Protein AF-A0A1M7CXD1-F1 (afdb_monomer_lite)

Radius of gyration: 15.81 Å; chains: 1; bounding box: 40×41×37 Å

Secondary structure (DSSP, 8-state):
-EEEEEESS--SS--GGGS-SSSTTSS----BS-HHHHHHHHHHHHHHH-S--EEEEEE----HHHHTTS-EEE-SS--HHHHHHHHHHHTTTS---TTS--SSS---SEEESPPPPS-HHHHHHHHH-S------------S------

Structure (mmCIF, N/CA/C/O backbone):
data_AF-A0A1M7CXD1-F1
#
_entry.id   AF-A0A1M7CXD1-F1
#
loop_
_atom_site.group_PDB
_atom_site.id
_atom_site.type_symbol
_atom_site.label_atom_id
_atom_site.label_alt_id
_atom_site.label_comp_id
_atom_site.label_asym_id
_atom_site.label_entity_id
_atom_site.label_seq_id
_atom_site.pdbx_PDB_ins_code
_atom_site.Cartn_x
_atom_site.Cartn_y
_atom_site.Cartn_z
_atom_site.occupancy
_atom_site.B_iso_or_equiv
_atom_site.auth_seq_id
_atom_site.auth_comp_id
_atom_site.auth_asym_id
_atom_site.auth_atom_id
_atom_site.pdbx_PDB_model_num
ATOM 1 N N . MET A 1 1 ? -10.477 -4.436 -10.933 1.00 90.69 1 MET A N 1
ATOM 2 C CA . MET A 1 1 ? -9.832 -3.109 -11.110 1.00 90.69 1 MET A CA 1
ATOM 3 C C . MET A 1 1 ? -8.327 -3.303 -11.144 1.00 90.69 1 MET A C 1
ATOM 5 O O . MET A 1 1 ? -7.826 -4.132 -10.398 1.00 90.69 1 MET A O 1
ATOM 9 N N . ILE A 1 2 ? -7.595 -2.552 -11.968 1.00 92.50 2 ILE A N 1
ATOM 10 C CA . ILE A 1 2 ? -6.143 -2.744 -12.091 1.00 92.50 2 ILE A CA 1
ATOM 11 C C . ILE A 1 2 ? -5.390 -1.967 -11.009 1.00 92.50 2 ILE A C 1
ATOM 13 O O . ILE A 1 2 ? -5.578 -0.760 -10.851 1.00 92.50 2 ILE A O 1
ATOM 17 N N . LEU A 1 3 ? -4.511 -2.668 -10.295 1.00 93.12 3 LEU A N 1
ATOM 18 C CA . LEU A 1 3 ? -3.658 -2.142 -9.238 1.00 93.12 3 LEU A CA 1
ATOM 19 C C . LEU A 1 3 ? -2.181 -2.405 -9.540 1.00 93.12 3 LEU A C 1
ATOM 21 O O . LEU A 1 3 ? -1.808 -3.440 -10.091 1.00 93.12 3 LEU A O 1
ATOM 25 N N . PHE A 1 4 ? -1.327 -1.468 -9.140 1.00 94.75 4 PHE A N 1
ATOM 26 C CA . PHE A 1 4 ? 0.095 -1.465 -9.459 1.00 94.75 4 PHE A CA 1
ATOM 27 C C . PHE A 1 4 ? 0.968 -1.510 -8.205 1.00 94.75 4 PHE A C 1
ATOM 29 O O . PHE A 1 4 ? 0.696 -0.828 -7.214 1.00 94.75 4 PHE A O 1
ATOM 36 N N . HIS A 1 5 ? 2.077 -2.246 -8.280 1.00 94.69 5 HIS A N 1
ATOM 37 C CA . HIS A 1 5 ? 3.143 -2.236 -7.280 1.00 94.69 5 HIS A CA 1
ATOM 38 C C . HIS A 1 5 ? 4.514 -2.072 -7.941 1.00 94.69 5 HIS A C 1
ATOM 40 O O . HIS A 1 5 ? 4.883 -2.821 -8.845 1.00 94.69 5 HIS A O 1
ATOM 46 N N . GLY A 1 6 ? 5.293 -1.102 -7.463 1.00 95.19 6 GLY A N 1
ATOM 47 C CA . GLY A 1 6 ? 6.673 -0.911 -7.899 1.00 95.19 6 GLY A CA 1
ATOM 48 C C . GLY A 1 6 ? 7.658 -1.701 -7.042 1.00 95.19 6 GLY A C 1
ATOM 49 O O . GLY A 1 6 ? 7.776 -1.446 -5.843 1.00 95.19 6 GLY A O 1
ATOM 50 N N . SER A 1 7 ? 8.409 -2.609 -7.657 1.00 95.00 7 SER A N 1
ATOM 51 C CA . SER A 1 7 ? 9.434 -3.423 -6.999 1.00 95.00 7 SER A CA 1
ATOM 52 C C . SER A 1 7 ? 10.736 -3.439 -7.811 1.00 95.00 7 SER A C 1
ATOM 54 O O . SER A 1 7 ? 10.840 -2.828 -8.872 1.00 95.00 7 SER A O 1
ATOM 56 N N . ASN A 1 8 ? 11.753 -4.117 -7.290 1.00 95.19 8 ASN A N 1
ATOM 57 C CA . ASN A 1 8 ? 12.983 -4.466 -7.996 1.00 95.19 8 ASN A CA 1
ATOM 58 C C . ASN A 1 8 ? 12.991 -5.920 -8.508 1.00 95.19 8 ASN A C 1
ATOM 60 O O . ASN A 1 8 ? 14.033 -6.413 -8.943 1.00 95.19 8 ASN A O 1
ATOM 64 N N . THR A 1 9 ? 11.852 -6.609 -8.408 1.00 93.88 9 THR A N 1
ATOM 65 C CA . THR A 1 9 ? 11.648 -7.983 -8.869 1.00 93.88 9 THR A CA 1
ATOM 66 C C . THR A 1 9 ? 10.184 -8.220 -9.231 1.00 93.88 9 THR A C 1
ATOM 68 O O . THR A 1 9 ? 9.290 -7.491 -8.787 1.00 93.88 9 THR A O 1
ATOM 71 N N . ASP A 1 10 ? 9.945 -9.268 -10.011 1.00 95.38 10 ASP A N 1
ATOM 72 C CA . ASP A 1 10 ? 8.613 -9.837 -10.186 1.00 95.38 10 ASP A CA 1
ATOM 73 C C . ASP A 1 10 ? 8.139 -10.516 -8.890 1.00 95.38 10 ASP A C 1
ATOM 75 O O . ASP A 1 10 ? 8.937 -11.106 -8.149 1.00 95.38 10 ASP A O 1
ATOM 79 N N . ILE A 1 11 ? 6.848 -10.384 -8.591 1.00 92.62 11 ILE A N 1
ATOM 80 C CA . ILE A 1 11 ? 6.188 -10.891 -7.388 1.00 92.62 11 ILE A CA 1
ATOM 81 C C . ILE A 1 11 ? 4.934 -11.654 -7.821 1.00 92.62 11 ILE A C 1
ATOM 83 O O . ILE A 1 11 ? 3.820 -11.147 -7.765 1.00 92.62 11 ILE A O 1
ATOM 87 N N . ALA A 1 12 ? 5.104 -12.921 -8.191 1.00 90.69 12 ALA A N 1
ATOM 88 C CA . ALA A 1 12 ? 3.973 -13.790 -8.523 1.00 90.69 12 ALA A CA 1
ATOM 89 C C . ALA A 1 12 ? 3.078 -14.126 -7.309 1.00 90.69 12 ALA A C 1
ATOM 91 O O . ALA A 1 12 ? 1.887 -14.385 -7.459 1.00 90.69 12 ALA A O 1
ATOM 92 N N . GLN A 1 13 ? 3.644 -14.150 -6.095 1.00 90.12 13 GLN A N 1
ATOM 93 C CA . GLN A 1 13 ? 2.916 -14.463 -4.860 1.00 90.12 13 GLN A CA 1
ATOM 94 C C . GLN A 1 13 ? 3.241 -13.466 -3.748 1.00 90.12 13 GLN A C 1
ATOM 96 O O . GLN A 1 13 ? 4.394 -13.332 -3.322 1.00 90.12 13 GLN A O 1
ATOM 101 N N . ILE A 1 14 ? 2.202 -12.814 -3.225 1.00 88.38 14 ILE A N 1
ATOM 102 C CA . ILE A 1 14 ? 2.314 -11.845 -2.133 1.00 88.38 14 ILE A CA 1
ATOM 103 C C . ILE A 1 14 ? 2.581 -12.588 -0.818 1.00 88.38 14 ILE A C 1
ATOM 105 O O . ILE A 1 14 ? 1.784 -13.406 -0.367 1.00 88.38 14 ILE A O 1
ATOM 109 N N . LYS A 1 15 ? 3.714 -12.282 -0.175 1.00 88.44 15 LYS A N 1
ATOM 110 C CA . LYS A 1 15 ? 4.101 -12.841 1.131 1.00 88.44 15 LYS A CA 1
ATOM 111 C C . LYS A 1 15 ? 4.216 -11.722 2.160 1.00 88.44 15 LYS A C 1
ATOM 113 O O . LYS A 1 15 ? 5.273 -11.102 2.275 1.00 88.44 15 LYS A O 1
ATOM 118 N N . LEU A 1 16 ? 3.155 -11.497 2.944 1.00 84.50 16 LEU A N 1
ATOM 119 C CA . LEU A 1 16 ? 3.101 -10.418 3.946 1.00 84.50 16 LEU A CA 1
ATOM 120 C C . LEU A 1 16 ? 4.247 -10.490 4.964 1.00 84.50 16 LEU A C 1
ATOM 122 O O . LEU A 1 16 ? 4.736 -9.458 5.416 1.00 84.50 16 LEU A O 1
ATOM 126 N N . SER A 1 17 ? 4.752 -11.691 5.270 1.00 86.44 17 SER A N 1
ATOM 127 C CA . SER A 1 17 ? 5.907 -11.889 6.155 1.00 86.44 17 SER A CA 1
ATOM 128 C C . SER A 1 17 ? 7.163 -11.131 5.704 1.00 86.44 17 SER A C 1
ATOM 130 O O . SER A 1 17 ? 7.923 -10.692 6.569 1.00 86.44 17 SER A O 1
ATOM 132 N N . LYS A 1 18 ? 7.335 -10.907 4.391 1.00 85.19 18 LYS A N 1
ATOM 133 C CA . LYS A 1 18 ? 8.458 -10.173 3.780 1.00 85.19 18 LYS A CA 1
ATOM 134 C C . LYS A 1 18 ? 8.262 -8.652 3.741 1.00 85.19 18 LYS A C 1
ATOM 136 O O . LYS A 1 18 ? 9.199 -7.929 3.390 1.00 85.19 18 LYS A O 1
ATOM 141 N N . CYS A 1 19 ? 7.074 -8.159 4.086 1.00 86.94 19 CYS A N 1
ATOM 142 C CA . CYS A 1 19 ? 6.778 -6.733 4.037 1.00 86.94 19 CYS A CA 1
ATOM 143 C C . CYS A 1 19 ? 7.296 -6.004 5.278 1.00 86.94 19 CYS A C 1
ATOM 145 O O . CYS A 1 19 ? 7.460 -6.582 6.358 1.00 86.94 19 CYS A O 1
ATOM 147 N N . ARG A 1 20 ? 7.614 -4.720 5.108 1.00 84.50 20 ARG A N 1
ATOM 148 C CA . ARG A 1 20 ? 8.186 -3.909 6.187 1.00 84.50 20 ARG A CA 1
ATOM 149 C C . ARG A 1 20 ? 7.115 -3.565 7.225 1.00 84.50 20 ARG A C 1
ATOM 151 O O . ARG A 1 20 ? 5.999 -3.234 6.828 1.00 84.50 20 ARG A O 1
ATOM 158 N N . PRO A 1 21 ? 7.444 -3.607 8.527 1.00 84.56 21 PRO A N 1
ATOM 159 C CA . PRO A 1 21 ? 6.565 -3.063 9.552 1.00 84.56 21 PRO A CA 1
ATOM 160 C C . PRO A 1 21 ? 6.559 -1.527 9.499 1.00 84.56 21 PRO A C 1
ATOM 162 O O . PRO A 1 21 ? 7.354 -0.913 8.779 1.00 84.56 21 PRO A O 1
ATOM 165 N N . ASN A 1 22 ? 5.694 -0.917 10.310 1.00 84.62 22 ASN A N 1
ATOM 166 C CA . ASN A 1 22 ? 5.695 0.519 10.611 1.00 84.62 22 ASN A CA 1
ATOM 167 C C . ASN A 1 22 ? 5.488 1.429 9.389 1.00 84.62 22 ASN A C 1
ATOM 169 O O . ASN A 1 22 ? 6.069 2.513 9.285 1.00 84.62 22 ASN A O 1
ATOM 173 N N . LYS A 1 23 ? 4.686 0.975 8.423 1.00 86.88 23 LYS A N 1
ATOM 174 C CA . LYS A 1 23 ? 4.187 1.814 7.328 1.00 86.88 23 LYS A CA 1
ATOM 175 C C . LYS A 1 23 ? 2.875 2.479 7.738 1.00 86.88 23 LYS A C 1
ATOM 177 O O . LYS A 1 23 ? 2.322 2.171 8.786 1.00 86.88 23 LYS A O 1
ATOM 182 N N . ASP A 1 24 ? 2.388 3.386 6.902 1.00 88.50 24 ASP A N 1
ATOM 183 C CA . ASP A 1 24 ? 1.216 4.231 7.161 1.00 88.50 24 ASP A CA 1
ATOM 184 C C . ASP A 1 24 ? -0.009 3.432 7.614 1.00 88.50 24 ASP A C 1
ATOM 186 O O . ASP A 1 24 ? -0.720 3.832 8.525 1.00 88.50 24 ASP A O 1
ATOM 190 N N . PHE A 1 25 ? -0.207 2.255 7.026 1.00 91.25 25 PHE A N 1
ATOM 191 C CA . PHE A 1 25 ? -1.320 1.350 7.334 1.00 91.25 25 PHE A CA 1
ATOM 192 C C . PHE A 1 25 ? -0.855 0.022 7.949 1.00 91.25 25 PHE A C 1
ATOM 194 O O . PHE A 1 25 ? -1.502 -1.006 7.775 1.00 91.25 25 PHE A O 1
ATOM 201 N N . GLY A 1 26 ? 0.290 0.031 8.633 1.00 89.31 26 GLY A N 1
ATOM 202 C CA . GLY A 1 26 ? 0.859 -1.156 9.268 1.00 89.31 26 GLY A CA 1
ATOM 203 C C . GLY A 1 26 ? 1.678 -2.026 8.310 1.00 89.31 26 GLY A C 1
ATOM 204 O O . GLY A 1 26 ? 2.175 -1.573 7.280 1.00 89.31 26 GLY A O 1
ATOM 205 N N . LYS A 1 27 ? 1.901 -3.288 8.678 1.00 89.81 27 LYS A N 1
ATOM 206 C CA . LYS A 1 27 ? 2.656 -4.233 7.844 1.00 89.81 27 LYS A CA 1
ATOM 207 C C . LYS A 1 27 ? 1.734 -4.803 6.765 1.00 89.81 27 LYS A C 1
ATOM 209 O O . LYS A 1 27 ? 0.851 -5.590 7.073 1.00 89.81 27 LYS A O 1
ATOM 214 N N . GLY A 1 28 ? 1.979 -4.468 5.500 1.00 91.00 28 GLY A N 1
ATOM 215 C CA . GLY A 1 28 ? 1.116 -4.906 4.400 1.00 91.00 28 GLY A CA 1
ATOM 216 C C . GLY A 1 28 ? 1.759 -4.801 3.022 1.00 91.00 28 GLY A C 1
ATOM 217 O O . GLY A 1 28 ? 2.876 -4.294 2.873 1.00 91.00 28 GLY A O 1
ATOM 218 N N . PHE A 1 29 ? 1.041 -5.288 2.009 1.00 92.88 29 PHE A N 1
ATOM 219 C CA . PHE A 1 29 ? 1.418 -5.150 0.605 1.00 92.88 29 PHE A CA 1
ATOM 220 C C . PHE A 1 29 ? 0.687 -3.956 -0.011 1.00 92.88 29 PHE A C 1
ATOM 222 O O . PHE A 1 29 ? -0.536 -3.942 -0.090 1.00 92.88 29 PHE A O 1
ATOM 229 N N . TYR A 1 30 ? 1.443 -2.936 -0.414 1.00 92.69 30 TYR A N 1
ATOM 230 C CA . TYR A 1 30 ? 0.877 -1.661 -0.849 1.00 92.69 30 TYR A CA 1
ATOM 231 C C . TYR A 1 30 ? 0.726 -1.610 -2.361 1.00 92.69 30 TYR A C 1
ATOM 233 O O . TYR A 1 30 ? 1.689 -1.831 -3.103 1.00 92.69 30 TYR A O 1
ATOM 241 N N . LEU A 1 31 ? -0.478 -1.240 -2.780 1.00 93.19 31 LEU A N 1
ATOM 242 C CA . LEU A 1 31 ? -0.900 -1.100 -4.162 1.00 93.19 31 LEU A CA 1
ATOM 243 C C . LEU A 1 31 ? -1.348 0.338 -4.432 1.00 93.19 31 LEU A C 1
ATOM 245 O O . LEU A 1 31 ? -1.755 1.054 -3.519 1.00 93.19 31 LEU A O 1
ATOM 249 N N . THR A 1 32 ? -1.267 0.764 -5.688 1.00 92.50 32 THR A N 1
ATOM 250 C CA . THR A 1 32 ? -1.777 2.065 -6.141 1.00 92.50 32 THR A CA 1
ATOM 251 C C . THR A 1 32 ? -2.532 1.910 -7.454 1.00 92.50 32 THR A C 1
ATOM 253 O O . THR A 1 32 ? -2.200 1.052 -8.268 1.00 92.50 32 THR A O 1
ATOM 256 N N . THR A 1 33 ? -3.526 2.760 -7.683 1.00 91.62 33 THR A N 1
ATOM 257 C CA . THR A 1 33 ? -4.192 2.913 -8.985 1.00 91.62 33 THR A CA 1
ATOM 258 C C . THR A 1 33 ? -3.383 3.797 -9.945 1.00 91.62 33 THR A C 1
ATOM 260 O O . THR A 1 33 ? -3.670 3.835 -11.138 1.00 91.62 33 THR A O 1
ATOM 263 N N . ILE A 1 34 ? -2.342 4.487 -9.457 1.00 92.00 34 ILE A N 1
ATOM 264 C CA . ILE A 1 34 ? -1.527 5.433 -10.229 1.00 92.00 34 ILE A CA 1
ATOM 265 C C . ILE A 1 34 ? -0.280 4.725 -10.771 1.00 92.00 34 ILE A C 1
ATOM 267 O O . ILE A 1 34 ? 0.731 4.564 -10.077 1.00 92.00 34 ILE A O 1
ATOM 271 N N . ARG A 1 35 ? -0.321 4.327 -12.044 1.00 95.06 35 ARG A N 1
ATOM 272 C CA . ARG A 1 35 ? 0.758 3.572 -12.697 1.00 95.06 35 ARG A CA 1
ATOM 273 C C . ARG A 1 35 ? 2.110 4.285 -12.626 1.00 95.06 35 ARG A C 1
ATOM 275 O O . ARG A 1 35 ? 3.124 3.666 -12.309 1.00 95.06 35 ARG A O 1
ATOM 282 N N . GLU A 1 36 ? 2.143 5.588 -12.881 1.00 95.25 36 GLU A N 1
ATOM 283 C CA . GLU A 1 36 ? 3.372 6.389 -12.922 1.00 95.25 36 GLU A CA 1
ATOM 284 C C . GLU A 1 36 ? 4.049 6.428 -11.548 1.00 95.25 36 GLU A C 1
ATOM 286 O O . GLU A 1 36 ? 5.278 6.430 -11.451 1.00 95.25 36 GLU A O 1
ATOM 291 N N . GLN A 1 37 ? 3.253 6.418 -10.475 1.00 88.56 37 GLN A N 1
ATOM 292 C CA . GLN A 1 37 ? 3.753 6.349 -9.107 1.00 88.56 37 GLN A CA 1
ATOM 293 C C . GLN A 1 37 ? 4.438 5.001 -8.849 1.00 88.56 37 GLN A C 1
ATOM 295 O O . GLN A 1 37 ? 5.548 4.970 -8.315 1.00 88.56 37 GLN A O 1
ATOM 300 N N . ALA A 1 38 ? 3.822 3.896 -9.277 1.00 93.06 38 ALA A N 1
ATOM 301 C CA . ALA A 1 38 ? 4.413 2.566 -9.165 1.00 93.06 38 ALA A CA 1
ATOM 302 C C . ALA A 1 38 ? 5.687 2.415 -10.019 1.00 93.06 38 ALA A C 1
ATOM 304 O O . ALA A 1 38 ? 6.659 1.815 -9.564 1.00 93.06 38 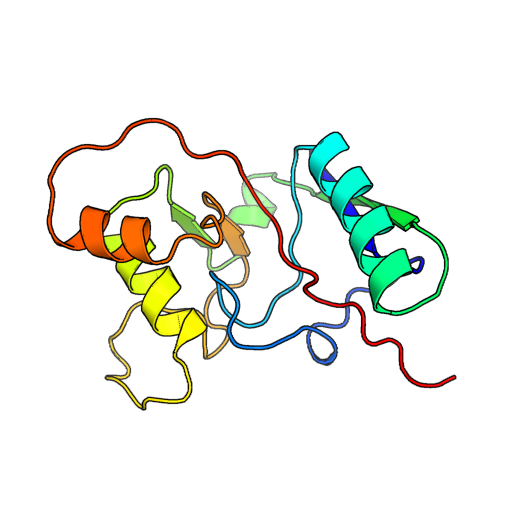ALA A O 1
ATOM 305 N N . VAL A 1 39 ? 5.745 3.020 -11.210 1.00 96.62 39 VAL A N 1
ATOM 306 C CA . VAL A 1 39 ? 6.961 3.034 -12.046 1.00 96.62 39 VAL A CA 1
ATOM 307 C C . VAL A 1 39 ? 8.101 3.790 -11.360 1.00 96.62 39 VAL A C 1
ATOM 309 O O . VAL A 1 39 ? 9.209 3.261 -11.251 1.00 96.62 39 VAL A O 1
ATOM 312 N N . ARG A 1 40 ? 7.843 4.998 -10.835 1.00 94.94 40 ARG A N 1
ATOM 313 C CA . ARG A 1 40 ? 8.853 5.758 -10.072 1.00 94.94 40 ARG A CA 1
ATOM 314 C C . ARG A 1 40 ? 9.333 4.982 -8.847 1.00 94.94 40 ARG A C 1
ATOM 316 O O . ARG A 1 40 ? 10.526 4.988 -8.542 1.00 94.94 40 ARG A O 1
ATOM 323 N N . MET A 1 41 ? 8.417 4.282 -8.176 1.00 90.56 41 MET A N 1
ATOM 324 C CA . MET A 1 41 ? 8.745 3.405 -7.057 1.00 90.56 41 MET A CA 1
ATOM 325 C C . MET A 1 41 ? 9.677 2.270 -7.490 1.00 90.56 41 MET A C 1
ATOM 327 O O . MET A 1 41 ? 10.742 2.119 -6.901 1.00 90.56 41 MET A O 1
ATOM 331 N N . ALA A 1 42 ? 9.339 1.527 -8.546 1.00 95.56 42 ALA A N 1
ATOM 332 C CA . ALA A 1 42 ? 10.166 0.436 -9.064 1.00 95.56 42 ALA A CA 1
ATOM 333 C C . ALA A 1 42 ? 11.603 0.892 -9.363 1.00 95.56 42 ALA A C 1
ATOM 335 O O . ALA A 1 42 ? 12.574 0.262 -8.940 1.00 95.56 42 ALA A O 1
ATOM 336 N N . GLN A 1 43 ? 11.742 2.046 -10.022 1.00 96.25 43 GLN A N 1
ATOM 337 C CA . GLN A 1 43 ? 13.042 2.653 -10.306 1.00 96.25 43 GLN A CA 1
ATOM 338 C C . GLN A 1 43 ? 13.803 3.016 -9.022 1.00 96.25 43 GLN A C 1
ATOM 340 O O . GLN A 1 43 ? 14.995 2.737 -8.910 1.00 96.25 43 GLN A O 1
ATOM 345 N N . SER A 1 44 ? 13.129 3.631 -8.046 1.00 92.31 44 SER A N 1
ATOM 346 C CA . SER A 1 44 ? 13.731 4.010 -6.763 1.00 92.31 44 SER A CA 1
ATOM 347 C C . SER A 1 44 ? 14.214 2.794 -5.968 1.00 92.31 44 SER A C 1
ATOM 349 O O . SER A 1 44 ? 15.342 2.775 -5.479 1.00 92.31 44 SER A O 1
ATOM 351 N N . VAL A 1 45 ? 13.393 1.744 -5.895 1.00 88.19 45 VAL A N 1
ATOM 352 C CA . VAL A 1 45 ? 13.711 0.494 -5.193 1.00 88.19 45 VAL A CA 1
ATOM 353 C C . VAL A 1 45 ? 14.912 -0.192 -5.824 1.00 88.19 45 VAL A C 1
ATOM 355 O O . VAL A 1 45 ? 15.828 -0.568 -5.098 1.00 88.19 45 VAL A O 1
ATOM 358 N N . ALA A 1 46 ? 14.922 -0.346 -7.149 1.00 94.06 46 ALA A N 1
ATOM 359 C CA . ALA A 1 46 ? 16.024 -0.996 -7.849 1.00 94.06 46 ALA A CA 1
ATOM 360 C C . ALA A 1 46 ? 17.339 -0.225 -7.673 1.00 94.06 46 ALA A C 1
ATOM 362 O O . ALA A 1 46 ? 18.375 -0.832 -7.416 1.00 94.06 46 ALA A O 1
ATOM 363 N N . ARG A 1 47 ? 17.298 1.116 -7.703 1.00 93.94 47 ARG A N 1
ATOM 364 C CA . ARG A 1 47 ? 18.475 1.944 -7.391 1.00 93.94 47 ARG A CA 1
ATOM 365 C C . ARG A 1 47 ? 18.969 1.747 -5.958 1.00 93.94 47 ARG A C 1
ATOM 367 O O . ARG A 1 47 ? 20.170 1.700 -5.735 1.00 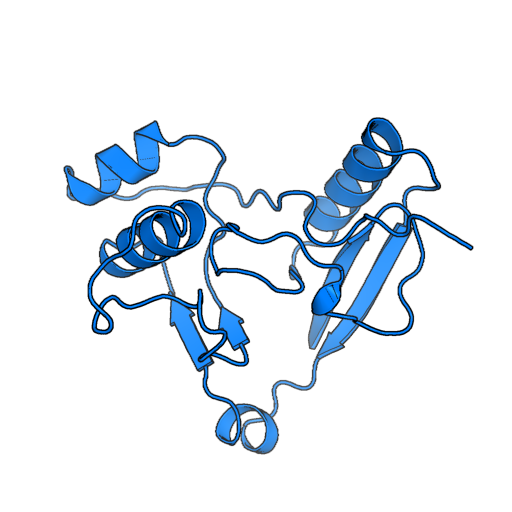93.94 47 ARG A O 1
ATOM 374 N N . MET A 1 48 ? 18.059 1.659 -4.989 1.00 89.62 48 MET A N 1
ATOM 375 C CA . MET A 1 48 ? 18.411 1.606 -3.567 1.00 89.62 48 MET A CA 1
ATOM 376 C C . MET A 1 48 ? 18.863 0.216 -3.103 1.00 89.62 48 MET A C 1
ATOM 378 O O . MET A 1 48 ? 19.669 0.108 -2.182 1.00 89.62 48 MET A O 1
ATOM 382 N N . TYR A 1 49 ? 18.322 -0.845 -3.702 1.00 89.12 49 TYR A N 1
ATOM 383 C CA . TYR A 1 49 ? 18.489 -2.219 -3.218 1.00 89.12 49 TYR A CA 1
ATOM 384 C C . TYR A 1 49 ? 19.047 -3.190 -4.266 1.00 89.12 49 TYR A C 1
ATOM 386 O O . TYR A 1 49 ? 19.183 -4.375 -3.965 1.00 89.12 49 TYR A O 1
ATOM 394 N N . GLY A 1 50 ? 19.380 -2.715 -5.469 1.00 89.31 50 GLY A N 1
ATOM 395 C CA . GLY A 1 50 ? 19.762 -3.556 -6.604 1.00 89.31 50 GLY A CA 1
ATOM 396 C C . GLY A 1 50 ? 18.561 -4.263 -7.240 1.00 89.31 50 GLY A C 1
ATOM 397 O O . GLY A 1 50 ? 17.421 -4.088 -6.807 1.00 89.31 50 GLY A O 1
ATOM 398 N N . GLY A 1 51 ? 18.809 -5.077 -8.266 1.00 93.56 51 GLY A N 1
ATOM 399 C CA . GLY A 1 51 ? 17.764 -5.737 -9.061 1.00 93.56 51 GLY A CA 1
ATOM 400 C C . GLY A 1 51 ? 17.291 -4.893 -10.249 1.00 93.56 51 GLY A C 1
ATOM 401 O O . GLY A 1 51 ? 17.942 -3.919 -10.625 1.00 93.56 51 GLY A O 1
ATOM 402 N N . SER A 1 52 ? 16.157 -5.272 -10.842 1.00 95.88 52 SER A N 1
ATOM 403 C CA . SER A 1 52 ? 15.618 -4.625 -12.047 1.00 95.88 52 SER A CA 1
ATOM 404 C C . SER A 1 52 ? 14.314 -3.894 -11.729 1.00 95.88 52 SER A C 1
ATOM 406 O O . SER A 1 52 ? 13.426 -4.506 -11.133 1.00 95.88 52 SER A O 1
ATOM 408 N N . PRO A 1 53 ? 14.142 -2.615 -12.120 1.00 97.25 53 PRO A N 1
ATOM 409 C CA . PRO A 1 53 ? 12.871 -1.915 -11.947 1.00 97.25 53 PRO A CA 1
ATOM 410 C C . PRO A 1 53 ? 11.723 -2.737 -12.545 1.00 97.25 53 PRO A C 1
ATOM 412 O O . PRO A 1 53 ? 11.664 -2.927 -13.756 1.00 97.25 53 PRO A O 1
ATOM 415 N N . THR A 1 54 ? 10.822 -3.229 -11.697 1.00 96.94 54 THR A N 1
ATOM 416 C CA . THR A 1 54 ? 9.736 -4.129 -12.092 1.00 96.94 54 THR A CA 1
ATOM 417 C C . THR A 1 54 ? 8.391 -3.566 -11.646 1.00 96.94 54 THR A C 1
ATOM 419 O O . THR A 1 54 ? 8.169 -3.288 -10.464 1.00 96.94 54 THR A O 1
ATOM 422 N N . LEU A 1 55 ? 7.485 -3.394 -12.608 1.00 97.62 55 LEU A N 1
ATOM 423 C CA . LEU A 1 55 ? 6.100 -3.009 -12.364 1.00 97.62 55 LEU A CA 1
ATOM 424 C C . LEU A 1 55 ? 5.246 -4.275 -12.273 1.00 97.62 55 LEU A C 1
ATOM 426 O O . LEU A 1 55 ? 5.035 -4.947 -13.275 1.00 97.62 55 LEU A O 1
ATOM 430 N N . ASN A 1 56 ? 4.736 -4.567 -11.082 1.00 96.62 56 ASN A N 1
ATOM 431 C CA . ASN A 1 56 ? 3.800 -5.661 -10.858 1.00 96.62 56 ASN A CA 1
ATOM 432 C C . ASN A 1 56 ? 2.371 -5.138 -11.041 1.00 96.62 56 ASN A C 1
ATOM 434 O O . ASN A 1 56 ? 2.040 -4.064 -10.527 1.00 96.62 56 ASN A O 1
ATOM 438 N N . ILE A 1 57 ? 1.545 -5.886 -11.772 1.00 96.56 57 ILE A N 1
ATOM 439 C CA . ILE A 1 57 ? 0.175 -5.512 -12.134 1.00 96.56 57 ILE A CA 1
ATOM 440 C C . ILE A 1 57 ? -0.762 -6.602 -11.626 1.00 96.56 57 ILE A C 1
ATOM 442 O O . ILE A 1 57 ? -0.552 -7.777 -11.912 1.00 96.56 57 ILE A O 1
ATOM 446 N N . TYR A 1 58 ? -1.795 -6.202 -10.896 1.00 91.75 58 TYR A N 1
ATOM 447 C CA . TYR A 1 58 ? -2.783 -7.105 -10.323 1.00 91.75 58 TYR A CA 1
ATOM 448 C C . TYR A 1 58 ? -4.175 -6.671 -10.756 1.00 91.75 58 TYR A C 1
ATOM 450 O O . TYR A 1 58 ? -4.486 -5.479 -10.724 1.00 91.75 58 TYR A O 1
ATOM 458 N N . ASP A 1 59 ? -5.016 -7.632 -11.127 1.00 92.31 59 ASP A N 1
ATOM 459 C CA . ASP A 1 59 ? -6.450 -7.390 -11.237 1.00 92.31 59 ASP A CA 1
ATOM 460 C C . ASP A 1 59 ? -7.114 -7.728 -9.903 1.00 92.31 59 ASP A C 1
ATOM 462 O O . ASP A 1 59 ? -7.026 -8.851 -9.405 1.00 92.31 59 ASP A O 1
ATOM 466 N N . PHE A 1 60 ? -7.718 -6.717 -9.294 1.00 86.75 60 PHE A N 1
ATOM 467 C CA . PHE A 1 60 ? -8.396 -6.807 -8.015 1.00 86.75 60 PHE A CA 1
ATOM 468 C C . PHE A 1 60 ? -9.908 -6.800 -8.221 1.00 86.75 60 PHE A C 1
ATOM 470 O O . PHE A 1 60 ? -10.483 -5.779 -8.606 1.00 86.75 60 PHE A O 1
ATOM 477 N N . ASP A 1 61 ? -10.551 -7.931 -7.951 1.00 85.50 61 ASP A N 1
ATOM 478 C CA . ASP A 1 61 ? -12.006 -8.045 -7.963 1.00 85.50 61 ASP A CA 1
ATOM 479 C C . ASP A 1 61 ? -12.602 -7.274 -6.778 1.00 85.50 61 ASP A C 1
ATOM 481 O O . ASP A 1 61 ? -12.442 -7.648 -5.617 1.00 85.50 61 ASP A O 1
ATOM 485 N N . ASN A 1 62 ? -13.271 -6.167 -7.091 1.00 79.56 62 ASN A N 1
ATOM 486 C CA . ASN A 1 62 ? -13.913 -5.278 -6.133 1.00 79.56 62 ASN A CA 1
ATOM 487 C C . ASN A 1 62 ? -15.442 -5.439 -6.119 1.00 79.56 62 ASN A C 1
ATOM 489 O O . ASN A 1 62 ? -16.153 -4.493 -5.775 1.00 79.56 62 ASN A O 1
ATOM 493 N N . SER A 1 63 ? -15.954 -6.603 -6.524 1.00 81.69 63 SER A N 1
ATOM 494 C CA . SER A 1 63 ? -17.373 -6.935 -6.402 1.00 81.69 63 SER A CA 1
ATOM 495 C C . SER A 1 63 ? -17.840 -6.906 -4.942 1.00 81.69 63 SER A C 1
ATOM 497 O O . SER A 1 63 ? -17.096 -7.231 -4.013 1.00 81.69 63 SER A O 1
ATOM 499 N N . VAL A 1 64 ? -19.101 -6.512 -4.732 1.00 73.94 64 VAL A N 1
ATOM 500 C CA . VAL A 1 64 ? -19.697 -6.357 -3.392 1.00 73.94 64 VAL A CA 1
ATOM 501 C C . VAL A 1 64 ? -19.623 -7.658 -2.593 1.00 73.94 64 VAL A C 1
ATOM 503 O O . VAL A 1 64 ? -19.264 -7.622 -1.420 1.00 73.94 64 VAL A O 1
ATOM 506 N N . ASP A 1 65 ? -19.867 -8.801 -3.237 1.00 78.06 65 ASP A N 1
ATOM 507 C CA . ASP A 1 65 ? -19.817 -10.118 -2.592 1.00 78.06 65 ASP A CA 1
ATOM 508 C C . ASP A 1 65 ? -18.423 -10.454 -2.041 1.00 78.06 65 ASP A C 1
ATOM 510 O O . ASP A 1 65 ? -18.303 -11.094 -0.998 1.00 78.06 65 ASP A O 1
ATOM 514 N N . LYS A 1 66 ? -17.355 -10.004 -2.714 1.00 77.56 66 LYS A N 1
ATOM 515 C CA . LYS A 1 66 ? -15.967 -10.198 -2.267 1.00 77.56 66 LYS A CA 1
ATOM 516 C C . LYS A 1 66 ? -15.558 -9.194 -1.198 1.00 77.56 66 LYS A C 1
ATOM 518 O O . LYS A 1 66 ? -14.872 -9.558 -0.247 1.00 77.56 66 LYS A O 1
ATOM 523 N N . LEU A 1 67 ? -15.976 -7.939 -1.336 1.00 81.88 67 LEU A N 1
ATOM 524 C CA . LEU A 1 67 ? -15.658 -6.897 -0.360 1.00 81.88 67 LEU A CA 1
ATOM 525 C C . LEU A 1 67 ? -16.412 -7.094 0.960 1.00 81.88 67 LEU A C 1
ATOM 527 O O . LEU A 1 67 ? -15.842 -6.844 2.017 1.00 81.88 67 LEU A O 1
ATOM 531 N N . GLY A 1 68 ? -17.653 -7.587 0.918 1.00 81.69 68 GLY A N 1
ATOM 532 C CA . GLY A 1 68 ? -18.492 -7.792 2.102 1.00 81.69 68 GLY A CA 1
ATOM 533 C C . GLY A 1 68 ? -17.951 -8.821 3.099 1.00 81.69 68 GLY A C 1
ATOM 534 O O . GLY A 1 68 ? -18.371 -8.824 4.252 1.00 81.69 68 GLY A O 1
ATOM 535 N N . THR A 1 69 ? -17.008 -9.674 2.685 1.00 86.38 69 THR A N 1
ATOM 536 C CA . THR A 1 69 ? -16.353 -10.655 3.567 1.00 86.38 69 THR A CA 1
ATOM 537 C C . THR A 1 69 ? -15.080 -10.139 4.237 1.00 86.38 69 THR A C 1
ATOM 539 O O . THR A 1 69 ? -14.539 -10.826 5.097 1.00 86.38 69 THR A O 1
ATOM 542 N N . LEU A 1 70 ? -14.570 -8.975 3.825 1.00 87.88 70 LEU A N 1
ATOM 543 C CA . LEU A 1 70 ? -13.309 -8.422 4.316 1.00 87.88 70 LEU A CA 1
ATOM 544 C C . LEU A 1 70 ? -13.560 -7.421 5.444 1.00 87.88 70 LEU A C 1
ATOM 546 O O . LEU A 1 70 ? -14.494 -6.619 5.384 1.00 87.88 70 LEU A O 1
ATOM 550 N N . ASN A 1 71 ? -12.673 -7.391 6.436 1.00 91.06 71 ASN A N 1
ATOM 551 C CA . ASN A 1 71 ? -12.620 -6.284 7.380 1.00 91.06 71 ASN A CA 1
ATOM 552 C C . ASN A 1 71 ? -11.893 -5.096 6.735 1.00 91.06 71 ASN A C 1
ATOM 554 O O . ASN A 1 71 ? -10.658 -5.041 6.696 1.00 91.06 71 ASN A O 1
ATOM 558 N N . ILE A 1 72 ? -12.670 -4.156 6.192 1.00 90.94 72 ILE A N 1
ATOM 559 C CA . ILE A 1 72 ? -12.157 -3.021 5.423 1.00 90.94 72 ILE A CA 1
ATOM 560 C C . ILE A 1 72 ? -12.101 -1.770 6.291 1.00 90.94 72 ILE A C 1
ATOM 562 O O . ILE A 1 72 ? -13.106 -1.343 6.860 1.00 90.94 72 ILE A O 1
ATOM 566 N N . ARG A 1 73 ? -10.942 -1.107 6.293 1.00 93.88 73 ARG A N 1
ATOM 567 C CA . ARG A 1 73 ? -10.814 0.264 6.785 1.00 93.88 73 ARG A CA 1
ATOM 568 C C . ARG A 1 73 ? -10.671 1.240 5.627 1.00 93.88 73 ARG A C 1
ATOM 570 O O . ARG A 1 73 ? -9.724 1.141 4.855 1.00 93.88 73 ARG A O 1
ATOM 577 N N . HIS A 1 74 ? -11.574 2.211 5.524 1.00 92.81 74 HIS A N 1
ATOM 578 C CA . HIS A 1 74 ? -11.555 3.200 4.447 1.00 92.81 74 HIS A CA 1
ATOM 579 C C . HIS A 1 74 ? -11.413 4.626 4.994 1.00 92.81 74 HIS A C 1
ATOM 581 O O . HIS A 1 74 ? -12.075 4.994 5.963 1.00 92.81 74 HIS A O 1
ATOM 587 N N . PHE A 1 75 ? -10.541 5.414 4.368 1.00 88.69 75 PHE A N 1
ATOM 588 C CA . PHE A 1 75 ? -10.362 6.840 4.606 1.00 88.69 75 PHE A CA 1
ATOM 589 C C . PHE A 1 75 ? -10.513 7.607 3.287 1.00 88.69 75 PHE A C 1
ATOM 591 O O . PHE A 1 75 ? -9.627 7.545 2.435 1.00 88.69 75 PHE A O 1
ATOM 598 N N . ASP A 1 76 ? -11.595 8.372 3.138 1.00 86.75 76 ASP A N 1
ATOM 599 C CA . ASP A 1 76 ? -11.857 9.152 1.915 1.00 86.75 76 ASP A CA 1
ATOM 600 C C . ASP A 1 76 ? -10.899 10.344 1.750 1.00 86.75 76 ASP A C 1
ATOM 602 O O . ASP A 1 76 ? -10.663 10.834 0.646 1.00 86.75 76 ASP A O 1
ATOM 606 N N . SER A 1 77 ? -10.345 10.844 2.859 1.00 84.25 77 SER A N 1
ATOM 607 C CA . SER A 1 77 ? -9.459 12.009 2.878 1.00 84.25 77 SER A CA 1
ATOM 608 C C . SER A 1 77 ? -8.490 11.970 4.071 1.00 84.25 77 SER A C 1
ATOM 610 O O . SER A 1 77 ? -8.685 11.163 4.985 1.00 84.25 77 SER A O 1
ATOM 612 N N . PRO A 1 78 ? -7.436 12.814 4.088 1.00 84.75 78 PRO A N 1
ATOM 613 C CA . PRO A 1 78 ? -6.475 12.902 5.193 1.00 84.75 78 PRO A CA 1
ATOM 614 C C . PRO A 1 78 ? -7.067 13.495 6.490 1.00 84.75 78 PRO A C 1
ATOM 616 O O . PRO A 1 78 ? -6.620 14.535 6.951 1.00 84.75 78 PRO A O 1
ATOM 619 N N . SER A 1 79 ? -8.082 12.872 7.090 1.00 85.44 79 SER A N 1
ATOM 620 C CA . SER A 1 79 ? -8.736 13.361 8.313 1.00 85.44 79 SER A CA 1
ATOM 621 C C . SER A 1 79 ? -7.859 13.233 9.573 1.00 85.44 79 SER A C 1
ATOM 623 O O . SER A 1 79 ? -6.764 12.664 9.553 1.00 85.44 79 SER A O 1
ATOM 625 N N . VAL A 1 80 ? -8.356 13.728 10.713 1.00 83.81 80 VAL A N 1
ATOM 626 C CA . VAL A 1 80 ? -7.695 13.553 12.020 1.00 83.81 80 VAL A CA 1
ATOM 627 C C . VAL A 1 80 ? -7.621 12.072 12.407 1.00 83.81 80 VAL A C 1
ATOM 629 O O . VAL A 1 80 ? -6.604 11.623 12.931 1.00 83.81 80 VAL A O 1
ATOM 632 N N . GLU A 1 81 ? -8.671 11.298 12.134 1.00 89.31 81 GLU A N 1
ATOM 633 C CA . GLU A 1 81 ? -8.721 9.851 12.367 1.00 89.31 81 GLU A CA 1
ATOM 634 C C . GLU A 1 81 ? -7.688 9.129 11.503 1.00 89.31 81 GLU A C 1
ATOM 636 O O . GLU A 1 81 ? -6.936 8.301 12.012 1.00 89.31 81 GLU A O 1
ATOM 641 N N . TRP A 1 82 ? -7.592 9.495 10.220 1.00 90.44 82 TRP A N 1
ATOM 642 C CA . TRP A 1 82 ? -6.552 8.986 9.328 1.00 90.44 82 TRP A CA 1
ATOM 643 C C . TRP A 1 82 ? -5.149 9.316 9.854 1.00 90.44 82 TRP A C 1
ATOM 645 O O . TRP A 1 82 ? -4.291 8.438 9.923 1.00 90.44 82 TRP A O 1
ATOM 655 N N . ALA A 1 83 ? -4.911 10.556 10.289 1.00 85.88 83 ALA A N 1
ATOM 656 C CA . ALA A 1 83 ? -3.607 10.971 10.800 1.00 85.88 83 ALA A CA 1
ATOM 657 C C . ALA A 1 83 ? -3.221 10.194 12.067 1.00 85.88 83 ALA A C 1
ATOM 659 O O . ALA A 1 83 ? -2.085 9.728 12.181 1.00 85.88 83 ALA A O 1
ATOM 660 N N . LYS A 1 84 ? -4.172 10.001 12.994 1.00 86.12 84 LYS A N 1
ATOM 661 C CA . LYS A 1 84 ? -3.989 9.163 14.189 1.00 86.12 84 LYS A CA 1
ATOM 662 C C . LYS A 1 84 ? -3.643 7.727 13.804 1.00 86.12 84 LYS A C 1
ATOM 664 O O . LYS A 1 84 ? -2.629 7.220 14.272 1.00 86.12 84 LYS A O 1
ATOM 669 N N . PHE A 1 85 ? -4.404 7.126 12.890 1.00 89.88 85 PHE A N 1
ATOM 670 C CA . PHE A 1 85 ? -4.160 5.774 12.384 1.00 89.88 85 PHE A CA 1
ATOM 671 C C . PHE A 1 85 ? -2.745 5.626 11.802 1.00 89.88 85 PHE A C 1
ATOM 673 O O . PHE A 1 85 ? -2.005 4.705 12.154 1.00 89.88 85 PHE A O 1
ATOM 680 N N . VAL A 1 86 ? -2.325 6.578 10.960 1.00 88.06 86 VAL A N 1
ATOM 681 C CA . VAL A 1 86 ? -0.984 6.607 10.356 1.00 88.06 86 VAL A CA 1
ATOM 682 C C . VAL A 1 86 ? 0.117 6.735 11.403 1.00 88.06 86 VAL A C 1
ATOM 684 O O . VAL A 1 86 ? 1.108 6.001 11.358 1.00 88.06 86 VAL A O 1
ATOM 687 N N . ILE A 1 87 ? -0.038 7.651 12.358 1.00 84.69 87 ILE A N 1
ATOM 688 C CA . ILE A 1 87 ? 0.944 7.879 13.423 1.00 84.69 87 ILE A CA 1
ATOM 689 C C . ILE A 1 87 ? 1.063 6.654 14.321 1.00 84.69 87 ILE A C 1
ATOM 691 O O . ILE A 1 87 ? 2.188 6.271 14.649 1.00 84.69 87 ILE A O 1
ATOM 695 N N . THR A 1 88 ? -0.052 6.033 14.701 1.00 85.94 88 THR A N 1
ATOM 696 C CA . THR A 1 88 ? -0.037 4.829 15.532 1.00 85.94 88 THR A CA 1
ATOM 697 C C . THR A 1 88 ? 0.678 3.697 14.796 1.00 85.94 88 THR A C 1
ATOM 699 O O . THR A 1 88 ? 1.649 3.157 15.326 1.00 85.94 88 THR A O 1
ATOM 702 N N . ASN A 1 89 ? 0.336 3.426 13.531 1.00 88.12 89 ASN A N 1
ATOM 703 C CA . ASN A 1 89 ? 1.009 2.387 12.745 1.00 88.12 89 ASN A CA 1
ATOM 704 C C . ASN A 1 89 ? 2.514 2.638 12.551 1.00 88.12 89 ASN A C 1
ATOM 706 O O . ASN A 1 89 ? 3.312 1.710 12.683 1.00 88.12 89 ASN A O 1
ATOM 710 N N . ARG A 1 90 ? 2.932 3.879 12.258 1.00 85.62 90 ARG A N 1
ATOM 711 C CA . ARG A 1 90 ? 4.356 4.233 12.082 1.00 85.62 90 ARG A CA 1
ATOM 712 C C . ARG A 1 90 ? 5.165 4.109 13.382 1.00 85.62 90 ARG A C 1
ATOM 714 O O . ARG A 1 90 ? 6.367 3.858 13.321 1.00 85.62 90 ARG A O 1
ATOM 721 N N . ASN A 1 91 ? 4.528 4.261 14.546 1.00 80.31 91 ASN A N 1
ATOM 722 C CA . ASN A 1 91 ? 5.181 4.308 15.860 1.00 80.31 91 ASN A CA 1
ATOM 723 C C . ASN A 1 91 ? 4.941 3.058 16.724 1.00 80.31 91 ASN A C 1
ATOM 725 O O . ASN A 1 91 ? 5.023 3.151 17.949 1.00 80.31 91 ASN A O 1
ATOM 729 N N . ALA A 1 92 ? 4.700 1.892 16.115 1.00 67.75 92 ALA A N 1
ATOM 730 C CA . ALA A 1 92 ? 4.345 0.640 16.801 1.00 67.75 92 ALA A CA 1
ATOM 731 C C . ALA A 1 92 ? 5.337 0.146 17.886 1.00 67.75 92 ALA A C 1
ATOM 733 O O . ALA A 1 92 ? 5.067 -0.834 18.571 1.00 67.75 92 ALA A O 1
ATOM 734 N N . THR A 1 93 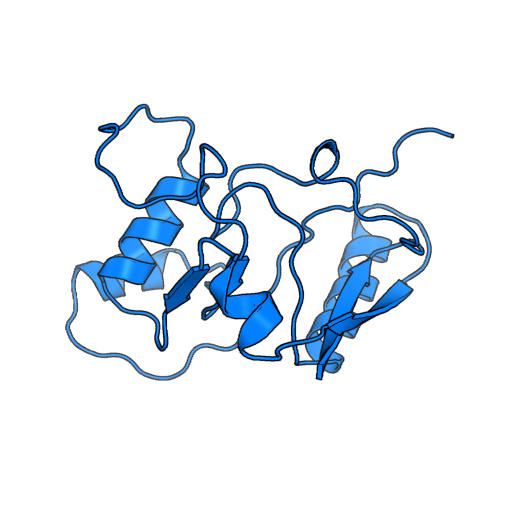? 6.490 0.799 18.069 1.00 59.19 93 THR A N 1
ATOM 735 C CA . THR A 1 93 ? 7.427 0.546 19.178 1.00 59.19 93 THR A CA 1
ATOM 736 C C . THR A 1 93 ? 6.976 1.144 20.511 1.00 59.19 93 THR A C 1
ATOM 738 O O . THR A 1 93 ? 7.470 0.729 21.558 1.00 59.19 93 THR A O 1
ATOM 741 N N . LYS A 1 94 ? 6.048 2.107 20.506 1.00 54.88 94 LYS A N 1
ATOM 742 C CA . LYS A 1 94 ? 5.432 2.628 21.727 1.00 54.88 94 LYS A CA 1
ATOM 743 C C . LYS A 1 94 ? 4.119 1.885 21.938 1.00 54.88 94 LYS A C 1
ATOM 745 O O . LYS A 1 94 ? 3.147 2.166 21.248 1.00 54.88 94 LYS A O 1
ATOM 750 N N . LEU A 1 95 ? 4.123 0.933 22.872 1.00 48.53 95 LEU A N 1
ATOM 751 C CA . LEU A 1 95 ? 2.915 0.285 23.387 1.00 48.53 95 LEU A CA 1
ATOM 752 C C . LEU A 1 95 ? 1.868 1.361 23.689 1.00 48.53 95 LEU A C 1
ATOM 754 O O . LEU A 1 95 ? 2.103 2.239 24.521 1.00 48.53 95 LEU A O 1
ATOM 758 N N . LYS A 1 96 ? 0.742 1.308 22.985 1.00 52.03 96 LYS A N 1
ATOM 759 C CA . LYS A 1 96 ? -0.412 2.166 23.222 1.00 52.03 96 LYS A CA 1
ATOM 760 C C . LYS A 1 96 ? -1.674 1.323 23.220 1.00 52.03 96 LYS A C 1
ATOM 762 O O . LYS A 1 96 ? -1.686 0.227 22.668 1.00 52.03 96 LYS A O 1
ATOM 767 N N . ASP A 1 97 ? -2.654 1.843 23.945 1.00 60.91 97 ASP A N 1
ATOM 768 C CA . ASP A 1 97 ? -3.956 1.267 24.258 1.00 60.91 97 ASP A CA 1
ATOM 769 C C . ASP A 1 97 ? -4.482 0.314 23.159 1.00 60.91 97 ASP A C 1
ATOM 771 O O . ASP A 1 97 ? -4.552 0.724 21.998 1.00 60.91 97 ASP A O 1
ATOM 775 N N . PRO A 1 98 ? -4.877 -0.933 23.492 1.00 59.09 98 PRO A N 1
ATOM 776 C CA . PRO A 1 98 ? -5.515 -1.865 22.554 1.00 59.09 98 PRO A CA 1
ATOM 777 C C . PRO A 1 98 ? -6.713 -1.281 21.784 1.00 59.09 98 PRO A C 1
ATOM 779 O O . PRO A 1 98 ? -7.093 -1.819 20.739 1.00 59.09 98 PRO A O 1
ATOM 782 N N . GLN A 1 99 ? -7.311 -0.201 22.300 1.00 66.00 99 GLN A N 1
ATOM 783 C CA . GLN A 1 99 ? -8.415 0.527 21.683 1.00 66.00 99 GLN A CA 1
ATOM 784 C C . GLN A 1 99 ? -7.987 1.523 20.592 1.00 66.00 99 GLN A C 1
ATOM 786 O O . GLN A 1 99 ? -8.857 2.027 19.881 1.00 66.00 99 GLN A O 1
ATOM 791 N N . GLU A 1 100 ? -6.692 1.818 20.414 1.00 78.38 100 GLU A N 1
ATOM 792 C CA . GLU A 1 100 ? -6.256 2.694 19.324 1.00 78.38 100 GLU A CA 1
ATOM 793 C C . GLU A 1 100 ? -6.516 2.048 17.957 1.00 78.38 100 GLU A C 1
ATOM 795 O O . GLU A 1 100 ? -6.131 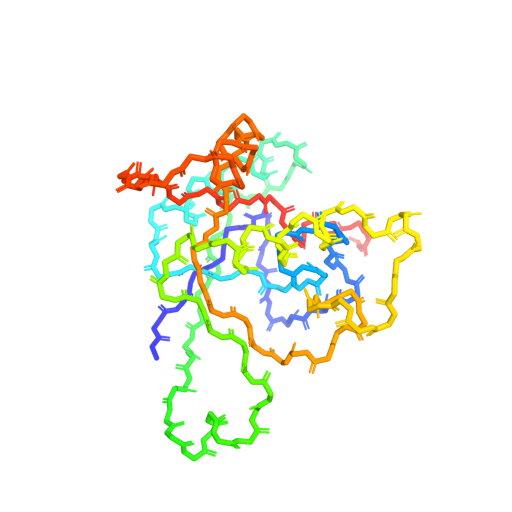0.913 17.662 1.00 78.38 100 GLU A O 1
ATOM 800 N N . ASP A 1 101 ? -7.166 2.820 17.097 1.00 87.94 101 ASP A N 1
ATOM 801 C CA . ASP A 1 101 ? -7.473 2.442 15.730 1.00 87.94 101 ASP A CA 1
ATOM 802 C C . ASP A 1 101 ? -6.186 2.382 14.895 1.00 87.94 101 ASP A C 1
ATOM 804 O O . ASP A 1 101 ? -5.562 3.400 14.590 1.00 87.94 101 ASP A O 1
ATOM 808 N N . SER A 1 102 ? -5.752 1.162 14.585 1.00 90.12 102 SER A N 1
ATOM 809 C CA . SER A 1 102 ? -4.511 0.863 13.872 1.00 90.12 102 SER A CA 1
ATOM 810 C C . SER A 1 102 ? -4.594 -0.513 13.206 1.00 90.12 102 SER A C 1
ATOM 812 O O . SER A 1 102 ? -5.558 -1.251 13.400 1.00 90.12 102 SER A O 1
ATOM 814 N N . ASN A 1 103 ? -3.577 -0.863 12.421 1.00 91.31 103 ASN A N 1
ATOM 815 C CA . ASN A 1 103 ? -3.430 -2.180 11.804 1.00 91.31 103 ASN A CA 1
ATOM 816 C C . ASN A 1 103 ? -2.096 -2.844 12.187 1.00 91.31 103 ASN A C 1
ATOM 818 O O . ASN A 1 103 ? -1.490 -3.565 11.393 1.00 91.31 103 ASN A O 1
ATOM 822 N N . ILE A 1 104 ? -1.591 -2.560 13.393 1.00 87.81 104 ILE A N 1
ATOM 823 C CA . ILE A 1 104 ? -0.352 -3.161 13.915 1.00 87.81 104 ILE A CA 1
ATOM 824 C C . ILE A 1 104 ? -0.535 -4.670 14.130 1.00 87.81 104 ILE A C 1
ATOM 826 O O . ILE A 1 104 ? 0.376 -5.449 13.853 1.00 87.81 104 ILE A O 1
ATOM 830 N N . ASP A 1 105 ? -1.719 -5.068 14.594 1.00 87.12 105 ASP A N 1
ATOM 831 C CA . ASP A 1 105 ? -2.130 -6.456 14.821 1.00 87.12 105 ASP A CA 1
ATOM 832 C C . ASP A 1 105 ? -2.665 -7.153 13.560 1.00 87.12 105 ASP A C 1
ATOM 834 O O . ASP A 1 105 ? -2.973 -8.341 13.603 1.00 87.12 105 ASP A O 1
ATOM 838 N N . GLY A 1 106 ? -2.752 -6.439 12.433 1.00 87.44 106 GLY A N 1
ATOM 839 C CA . GLY A 1 106 ? -3.280 -6.976 11.182 1.00 87.44 106 GLY A CA 1
ATOM 840 C C . GLY A 1 106 ? -4.787 -7.237 11.207 1.00 87.44 106 GLY A C 1
ATOM 841 O O . GLY A 1 106 ? -5.245 -8.106 10.473 1.00 87.44 106 GLY A O 1
ATOM 842 N N . ARG A 1 107 ? -5.559 -6.526 12.044 1.00 90.56 107 ARG A N 1
ATOM 843 C CA . ARG A 1 107 ? -7.019 -6.703 12.144 1.00 90.56 107 ARG A CA 1
ATOM 844 C C . ARG A 1 107 ? -7.790 -6.378 10.861 1.00 90.56 107 ARG A C 1
ATOM 846 O O . ARG A 1 107 ? -8.896 -6.884 10.700 1.00 90.56 107 ARG A O 1
ATOM 853 N N . PHE A 1 108 ? -7.259 -5.515 9.994 1.00 93.00 108 PHE A N 1
ATOM 854 C CA . PHE A 1 108 ? -7.893 -5.122 8.734 1.00 93.00 108 PHE A CA 1
ATOM 855 C C . PHE A 1 108 ? -7.262 -5.865 7.556 1.00 93.00 108 PHE A C 1
ATOM 857 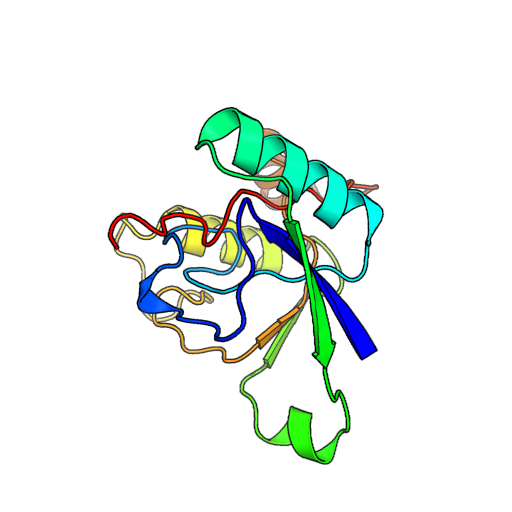O O . PHE A 1 108 ? -6.054 -5.754 7.323 1.00 93.00 108 PHE A O 1
ATOM 864 N N . ASP A 1 109 ? -8.101 -6.545 6.773 1.00 90.88 109 ASP A N 1
ATOM 865 C CA . ASP A 1 109 ? -7.697 -7.260 5.558 1.00 90.88 109 ASP A CA 1
ATOM 866 C C . ASP A 1 109 ? -7.347 -6.290 4.421 1.00 90.88 109 ASP A C 1
ATOM 868 O O . ASP A 1 109 ? -6.456 -6.548 3.609 1.00 90.88 109 ASP A O 1
ATOM 872 N N . LEU A 1 110 ? -8.051 -5.154 4.370 1.00 91.19 110 LEU A N 1
ATOM 873 C CA . LEU A 1 110 ? -7.878 -4.120 3.358 1.00 91.19 110 LEU A CA 1
ATOM 874 C C . LEU A 1 110 ? -7.981 -2.734 3.995 1.00 91.19 110 LEU A C 1
ATOM 876 O O . LEU A 1 110 ? -8.970 -2.405 4.646 1.00 91.19 110 LEU A O 1
ATOM 880 N N . VAL A 1 111 ? -6.970 -1.897 3.759 1.00 93.56 111 VAL A N 1
ATOM 881 C CA . VAL A 1 111 ? -7.003 -0.478 4.125 1.00 93.56 111 VAL A CA 1
ATOM 882 C C . VAL A 1 111 ? -6.930 0.362 2.857 1.00 93.56 111 VAL A C 1
ATOM 884 O O . VAL A 1 111 ? -5.974 0.248 2.090 1.00 93.56 111 VAL A O 1
ATOM 887 N N . ILE A 1 112 ? -7.936 1.205 2.639 1.00 91.69 112 ILE A N 1
ATOM 888 C CA . ILE A 1 112 ? -8.028 2.121 1.500 1.00 91.69 112 ILE A CA 1
ATOM 889 C C . ILE A 1 112 ? -7.889 3.541 2.038 1.00 91.69 112 ILE A C 1
ATOM 891 O O . ILE A 1 112 ? -8.555 3.917 3.000 1.00 91.69 112 ILE A O 1
ATOM 895 N N . GLY A 1 113 ? -7.033 4.345 1.420 1.00 90.50 113 GLY A N 1
ATOM 896 C CA . GLY A 1 113 ? -6.941 5.756 1.762 1.00 90.50 113 GLY A CA 1
ATOM 897 C C . GLY A 1 113 ? -5.709 6.443 1.192 1.00 90.50 113 GLY A C 1
ATOM 898 O O . GLY A 1 113 ? -4.873 5.800 0.546 1.00 90.50 113 GLY A O 1
ATOM 899 N N . PRO A 1 114 ? -5.578 7.756 1.435 1.00 86.31 114 PRO A N 1
ATOM 900 C CA . PRO A 1 114 ? -4.415 8.515 1.010 1.00 86.31 114 PRO A CA 1
ATOM 901 C C . PRO A 1 114 ? -3.154 8.026 1.723 1.00 86.31 114 PRO A C 1
ATOM 903 O O . PRO A 1 114 ? -3.177 7.721 2.915 1.00 86.31 114 PRO A O 1
ATOM 906 N N . ILE A 1 115 ? -2.042 7.960 0.991 1.00 81.69 115 ILE A N 1
ATOM 907 C CA . ILE A 1 115 ? -0.731 7.655 1.574 1.00 81.69 115 ILE A CA 1
ATOM 908 C C . ILE A 1 115 ? -0.099 8.964 2.032 1.00 81.69 115 ILE A C 1
ATOM 910 O O . ILE A 1 115 ? -0.115 9.951 1.293 1.00 81.69 115 ILE A O 1
ATOM 914 N N . ALA A 1 116 ? 0.434 8.982 3.252 1.00 73.31 116 ALA A N 1
ATOM 915 C CA . ALA A 1 116 ? 1.024 10.182 3.810 1.00 73.31 116 ALA A CA 1
ATOM 916 C C . ALA A 1 116 ? 2.330 10.498 3.082 1.00 73.31 116 ALA A C 1
ATOM 918 O O . ALA A 1 116 ? 3.188 9.631 2.908 1.00 73.31 116 ALA A O 1
ATOM 919 N N . ASN A 1 117 ? 2.512 11.766 2.720 1.00 66.88 117 ASN A N 1
ATOM 920 C CA . ASN A 1 117 ? 3.823 12.230 2.293 1.00 66.88 117 ASN A CA 1
ATOM 921 C C . ASN A 1 117 ? 4.831 12.111 3.440 1.00 66.88 117 ASN A C 1
ATOM 923 O O . ASN A 1 117 ? 4.465 12.069 4.618 1.00 66.88 117 ASN A O 1
ATOM 927 N N . ASP A 1 118 ? 6.113 12.053 3.088 1.00 56.91 118 ASP A N 1
ATOM 928 C CA . ASP A 1 118 ? 7.211 11.930 4.055 1.00 56.91 118 ASP A CA 1
ATOM 929 C C . ASP A 1 118 ? 7.321 13.145 5.002 1.00 56.91 118 ASP A C 1
ATOM 931 O O . ASP A 1 118 ? 8.080 13.109 5.970 1.00 56.91 118 ASP A O 1
ATOM 935 N N . ASP A 1 119 ? 6.535 14.202 4.773 1.00 54.09 119 ASP A N 1
ATOM 936 C CA . ASP A 1 119 ? 6.520 15.379 5.625 1.00 54.09 119 ASP A CA 1
ATOM 937 C C . ASP A 1 119 ? 5.671 15.166 6.890 1.00 54.09 119 ASP A C 1
ATOM 939 O O . ASP A 1 119 ? 4.450 15.349 6.921 1.00 54.09 119 ASP A O 1
ATOM 943 N N . LEU A 1 120 ? 6.346 14.777 7.972 1.00 54.97 120 LEU A N 1
ATOM 944 C CA . LEU A 1 120 ? 5.762 14.691 9.309 1.00 54.97 120 LEU A CA 1
ATOM 945 C C . LEU A 1 120 ? 5.194 16.037 9.783 1.00 54.97 120 LEU A C 1
ATOM 947 O O . LEU A 1 120 ? 4.232 16.022 10.552 1.00 54.97 120 LEU A O 1
ATOM 951 N N . ALA A 1 121 ? 5.719 17.182 9.316 1.00 51.72 121 ALA A N 1
ATOM 952 C CA . ALA A 1 121 ? 5.212 18.502 9.702 1.00 51.72 121 ALA A CA 1
ATOM 953 C C . ALA A 1 121 ? 3.734 18.665 9.331 1.00 51.72 121 ALA A C 1
ATOM 955 O O . ALA A 1 121 ? 2.962 19.288 10.056 1.00 51.72 121 ALA A O 1
ATOM 956 N N . LEU A 1 122 ? 3.306 18.018 8.252 1.00 56.00 122 LEU A N 1
ATOM 957 C CA . LEU A 1 122 ? 1.920 18.010 7.833 1.00 56.00 122 LEU A CA 1
ATOM 958 C C . LEU A 1 122 ? 1.021 17.151 8.726 1.00 56.00 122 LEU A C 1
ATOM 960 O O . LEU A 1 122 ? -0.070 17.586 9.075 1.00 56.00 122 LEU A O 1
ATOM 964 N N . LEU A 1 123 ? 1.466 15.957 9.124 1.00 59.88 123 LEU A N 1
ATOM 965 C CA . LEU A 1 123 ? 0.730 15.114 10.077 1.00 59.88 123 LEU A CA 1
ATOM 966 C C . LEU A 1 123 ? 0.541 15.844 11.416 1.00 59.88 123 LEU A C 1
ATOM 968 O O . LEU A 1 123 ? -0.543 15.804 11.998 1.00 59.88 123 LEU A O 1
ATOM 972 N N . PHE A 1 124 ? 1.568 16.577 11.861 1.00 58.94 124 PHE A N 1
ATOM 973 C CA . PHE A 1 124 ? 1.469 17.476 13.009 1.00 58.94 124 PHE A CA 1
ATOM 974 C C . PHE A 1 124 ? 0.471 18.617 12.761 1.00 58.94 124 PHE A C 1
ATOM 976 O O . PHE A 1 124 ? -0.403 18.838 13.599 1.00 58.94 124 PHE A O 1
ATOM 983 N N . ASN A 1 125 ? 0.527 19.290 11.610 1.00 55.53 125 ASN A N 1
ATOM 984 C CA . ASN A 1 125 ? -0.396 20.375 11.268 1.00 55.53 125 ASN A CA 1
ATOM 985 C C . ASN A 1 125 ? -1.852 19.907 11.116 1.00 55.53 125 ASN A C 1
ATOM 987 O O . ASN A 1 125 ? -2.747 20.660 11.468 1.00 55.53 125 ASN A O 1
ATOM 991 N N . ILE A 1 126 ? -2.122 18.681 10.665 1.00 57.69 126 ILE A N 1
ATOM 992 C CA . ILE A 1 126 ? -3.484 18.122 10.555 1.00 57.69 126 ILE A CA 1
ATOM 993 C C . ILE A 1 126 ? -4.107 17.898 11.935 1.00 57.69 126 ILE A C 1
ATOM 995 O O . ILE A 1 126 ? -5.286 18.177 12.146 1.00 57.69 126 ILE A O 1
ATOM 999 N N . ILE A 1 127 ? -3.313 17.431 12.901 1.00 60.22 127 ILE A N 1
ATOM 1000 C CA . ILE A 1 127 ? -3.785 17.260 14.281 1.00 60.22 127 ILE A CA 1
ATOM 1001 C C . ILE A 1 127 ? -4.080 18.620 14.937 1.00 60.22 127 ILE A C 1
ATOM 1003 O O . ILE A 1 127 ? -4.947 18.697 15.805 1.00 60.22 127 ILE A O 1
ATOM 1007 N N . HIS A 1 128 ? -3.394 19.688 14.512 1.00 53.62 128 HIS A N 1
ATOM 1008 C CA . HIS A 1 128 ? -3.440 20.997 15.172 1.00 53.62 128 HIS A CA 1
ATOM 1009 C C . HIS A 1 128 ? -4.183 22.102 14.393 1.00 53.62 128 HIS A C 1
ATOM 1011 O O . HIS A 1 128 ? -4.526 23.120 14.990 1.00 53.62 128 HIS A O 1
ATOM 1017 N N . SER A 1 129 ? -4.467 21.948 13.094 1.00 46.44 129 SER A N 1
ATOM 1018 C CA . SER A 1 129 ? -5.050 23.000 12.246 1.00 46.44 129 SER A CA 1
ATOM 1019 C C . SER A 1 129 ? -6.149 22.467 11.315 1.00 46.44 129 SER A C 1
ATOM 1021 O O . SER A 1 129 ? -5.985 21.483 10.599 1.00 46.44 129 SER A O 1
ATOM 1023 N N . LYS A 1 130 ? -7.310 23.131 11.340 1.00 43.00 130 LYS A N 1
ATOM 1024 C CA . LYS A 1 130 ? -8.553 22.742 10.653 1.00 43.00 130 LYS A CA 1
ATOM 1025 C C . LYS A 1 130 ? -8.595 23.119 9.157 1.00 43.00 130 LYS A C 1
ATOM 1027 O O . LYS A 1 130 ? -9.597 23.680 8.730 1.00 43.00 130 LYS A O 1
ATOM 1032 N N . ASN A 1 131 ? -7.559 22.880 8.350 1.00 40.09 131 ASN A N 1
ATOM 1033 C CA . ASN A 1 131 ? -7.649 23.146 6.902 1.00 40.09 131 ASN A CA 1
ATOM 1034 C C . ASN A 1 131 ? -6.792 22.195 6.057 1.00 40.09 131 ASN A C 1
ATOM 1036 O O . ASN A 1 131 ? -5.604 22.019 6.311 1.00 40.09 131 ASN A O 1
ATOM 1040 N N . PHE A 1 132 ? -7.408 21.626 5.016 1.00 46.41 132 PHE A N 1
ATOM 1041 C CA . PHE A 1 132 ? -6.827 20.603 4.148 1.00 46.41 132 PHE A CA 1
ATOM 1042 C C . PHE A 1 132 ? -6.806 21.086 2.697 1.00 46.41 132 PHE A C 1
ATOM 1044 O O . PHE A 1 132 ? -7.854 21.387 2.132 1.00 46.41 132 PHE A O 1
ATOM 1051 N N . SER A 1 133 ? -5.633 21.117 2.062 1.00 36.38 133 SER A N 1
ATOM 1052 C CA . SER A 1 133 ? -5.556 21.145 0.598 1.00 36.38 133 SER A CA 1
ATOM 1053 C C . SER A 1 133 ? -4.329 20.386 0.084 1.00 36.38 133 SER A C 1
ATOM 1055 O O . SER A 1 133 ? -3.215 20.583 0.554 1.00 36.38 133 SER A O 1
ATOM 1057 N N . ASN A 1 134 ? -4.620 19.486 -0.860 1.00 42.72 134 ASN A N 1
ATOM 1058 C CA . ASN A 1 134 ? -3.773 18.772 -1.818 1.00 42.72 134 ASN A CA 1
ATOM 1059 C C . ASN A 1 134 ? -2.423 18.217 -1.350 1.00 42.72 134 ASN A C 1
ATOM 1061 O O . ASN A 1 134 ? -1.415 18.917 -1.293 1.00 42.72 134 ASN A O 1
ATOM 1065 N N . LEU A 1 135 ? -2.385 16.890 -1.198 1.00 36.59 135 LEU A N 1
ATOM 1066 C CA . LEU A 1 135 ? -1.149 16.133 -1.057 1.00 36.59 135 LEU A CA 1
ATOM 1067 C C . LEU A 1 135 ? -0.971 15.155 -2.212 1.00 36.59 135 LEU A C 1
ATOM 1069 O O . LEU A 1 135 ? -1.880 14.368 -2.479 1.00 36.59 135 LEU A O 1
ATOM 1073 N N . PRO A 1 136 ? 0.194 15.156 -2.884 1.00 31.03 136 PRO A N 1
ATOM 1074 C CA . PRO A 1 1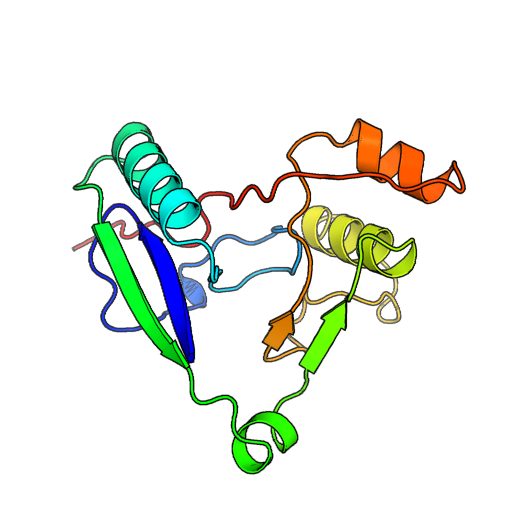36 ? 0.541 14.081 -3.799 1.00 31.03 136 PRO A CA 1
ATOM 1075 C C . PRO A 1 136 ? 0.678 12.760 -3.034 1.00 31.03 136 PRO A C 1
ATOM 1077 O O . PRO A 1 136 ? 0.940 12.756 -1.840 1.00 31.03 136 PRO A O 1
ATOM 1080 N N . PHE A 1 137 ? 0.496 11.638 -3.724 1.00 34.25 137 PHE A N 1
ATOM 1081 C CA . PHE A 1 137 ? 0.636 10.300 -3.156 1.00 34.25 137 PHE A CA 1
ATOM 1082 C C . PHE A 1 137 ? 2.097 9.841 -3.273 1.00 34.25 137 PHE A C 1
ATOM 1084 O O . PHE A 1 137 ? 2.624 9.731 -4.386 1.00 34.25 137 PHE A O 1
ATOM 1091 N N . TYR A 1 138 ? 2.742 9.471 -2.164 1.00 32.53 138 TYR A N 1
ATOM 1092 C CA . TYR A 1 138 ? 4.074 8.854 -2.178 1.00 32.53 138 TYR A CA 1
ATOM 1093 C C . TYR A 1 138 ? 4.050 7.488 -1.495 1.00 32.53 138 TYR A C 1
ATOM 1095 O O . TYR A 1 138 ? 3.903 7.380 -0.288 1.00 32.53 138 TYR A O 1
ATOM 1103 N N . CYS A 1 139 ? 4.185 6.411 -2.268 1.00 34.41 139 CYS A N 1
ATOM 1104 C CA . CYS A 1 139 ? 4.406 5.088 -1.700 1.00 34.41 139 CYS A CA 1
ATOM 1105 C C . CYS A 1 139 ? 5.861 5.031 -1.202 1.00 34.41 139 CYS A C 1
ATOM 1107 O O . CYS A 1 139 ? 6.727 5.704 -1.754 1.00 34.41 139 CYS A O 1
ATOM 1109 N N . HIS A 1 140 ? 6.154 4.225 -0.188 1.00 38.50 140 HIS A N 1
ATOM 1110 C CA . HIS A 1 140 ? 7.512 3.947 0.290 1.00 38.50 140 HIS A CA 1
ATOM 1111 C C . HIS A 1 140 ? 7.827 2.469 0.003 1.00 38.50 140 HIS A C 1
ATOM 1113 O O . HIS A 1 140 ? 6.919 1.653 0.155 1.00 38.50 140 HIS A O 1
ATOM 1119 N N . PRO A 1 141 ? 9.076 2.077 -0.335 1.00 40.94 141 PRO A N 1
ATOM 1120 C CA . PRO A 1 141 ? 9.455 0.691 -0.642 1.00 40.94 141 PRO A CA 1
ATOM 1121 C C . PRO A 1 141 ? 8.973 -0.301 0.426 1.00 40.94 141 PRO A C 1
ATOM 1123 O O . PRO A 1 141 ? 9.561 -0.374 1.508 1.00 40.94 141 PRO A O 1
ATOM 1126 N N . SER A 1 142 ? 7.883 -1.026 0.180 1.00 48.47 142 SER A N 1
ATOM 1127 C CA . SER A 1 142 ? 7.123 -1.696 1.248 1.00 48.47 142 SER A CA 1
ATOM 1128 C C . SER A 1 142 ? 7.287 -3.218 1.307 1.00 48.47 142 SER A C 1
ATOM 1130 O O . SER A 1 142 ? 6.986 -3.790 2.351 1.00 48.47 142 SER A O 1
ATOM 1132 N N . CYS A 1 143 ? 7.867 -3.892 0.304 1.00 44.53 143 CYS A N 1
ATOM 1133 C CA . CYS A 1 143 ? 8.037 -5.355 0.375 1.00 44.53 143 CYS A CA 1
ATOM 1134 C C . CYS A 1 143 ? 9.256 -5.920 -0.397 1.00 44.53 143 CYS A C 1
ATOM 1136 O O . CYS A 1 143 ? 9.206 -7.015 -0.937 1.00 44.53 143 CYS A O 1
ATOM 1138 N N . ASN A 1 144 ? 10.381 -5.191 -0.447 1.00 44.44 144 ASN A N 1
ATOM 1139 C CA . ASN A 1 144 ? 11.475 -5.480 -1.401 1.00 44.44 144 ASN A CA 1
ATOM 1140 C C . ASN A 1 144 ? 12.746 -6.105 -0.798 1.00 44.44 144 ASN A C 1
ATOM 1142 O O . ASN A 1 144 ? 13.841 -5.924 -1.322 1.00 44.44 144 ASN A O 1
ATOM 1146 N N . LYS A 1 145 ? 12.637 -6.852 0.309 1.00 39.12 145 LYS A N 1
ATOM 1147 C CA . LYS A 1 145 ? 13.723 -7.760 0.722 1.00 39.12 145 LYS A CA 1
ATOM 1148 C C . LYS A 1 145 ? 13.396 -9.186 0.279 1.00 39.12 145 LYS A C 1
ATOM 1150 O O . LYS A 1 145 ? 13.069 -10.041 1.096 1.00 39.12 145 LYS A O 1
ATOM 1155 N N . ALA A 1 146 ? 13.557 -9.460 -1.012 1.00 35.78 146 ALA A N 1
ATOM 1156 C CA . ALA A 1 146 ? 14.001 -10.782 -1.435 1.00 35.78 146 ALA A CA 1
ATOM 1157 C C . ALA A 1 146 ? 15.517 -10.845 -1.187 1.00 35.78 146 ALA A C 1
ATOM 1159 O O . ALA A 1 146 ? 16.319 -10.646 -2.089 1.00 35.78 146 ALA A O 1
ATOM 1160 N N . LYS A 1 147 ? 15.924 -11.022 0.075 1.00 35.12 147 LYS A N 1
ATOM 1161 C CA . LYS A 1 147 ? 17.248 -11.582 0.339 1.00 35.12 147 LYS A CA 1
ATOM 1162 C C . LYS A 1 147 ? 17.087 -13.104 0.335 1.00 35.12 147 LYS A C 1
ATOM 1164 O O . LYS A 1 147 ? 16.223 -13.601 1.055 1.00 35.12 147 LYS A O 1
ATOM 1169 N N . TYR A 1 148 ? 17.940 -13.770 -0.441 1.00 30.25 148 TYR A N 1
ATOM 1170 C CA . TYR A 1 148 ? 18.161 -15.220 -0.524 1.00 30.25 148 TYR A CA 1
ATOM 1171 C C . TYR A 1 148 ? 17.121 -16.018 -1.330 1.00 30.25 148 TYR A C 1
ATOM 1173 O O . TYR A 1 148 ? 16.096 -16.453 -0.807 1.00 30.25 148 TYR A O 1
ATOM 1181 N N . ALA A 1 149 ? 17.419 -16.217 -2.613 1.00 29.11 149 ALA A N 1
ATOM 1182 C CA . ALA A 1 149 ? 17.888 -17.508 -3.117 1.00 29.11 149 ALA A CA 1
ATOM 1183 C C . ALA A 1 149 ? 18.987 -17.230 -4.150 1.00 29.11 149 ALA A C 1
ATOM 1185 O O . ALA A 1 149 ? 18.800 -16.262 -4.921 1.00 29.11 149 ALA A O 1
#

Foldseek 3Di:
DKKKAKALDEPPDDDLVLWDAQFQQGRDDDIDPDQVLRQVRNVVRCVVPNHHTDMYMDDDDPDPVVVVVWQEAEDAACALLSLQQRVCRNPVVDDDDPPRNYCNVPNGPYYYDAGDDPPVVVSVCNNPDDDDDDDDGHDHRTRHPPDDD

Sequence (149 aa):
MILFHGSNTDIAQIKLSKCRPNKDFGKGFYLTTIREQAVRMAQSVARMYGGSPTLNIYDFDNSVDKLGTLNIRHFDSPSVEWAKFVITNRNATKLKDPQEDSNIDGRFDLVIGPIANDDLALLFNIIHSKNFSNLPFYCHPSCNKAKYA

pLDDT: mean 77.96, std 19.84, range [29.11, 97.62]